Protein AF-A0A962NF63-F1 (afdb_monomer)

Foldseek 3Di:
DKKKKWKWKKAAWKKKWKFKDKPVGPPTDIDMDIDHHHVMDIDIDMDDDDPPDPDDDAPPDDIDMDMDMDIGGPDDPIDIDTDDMDMDDPDDDDDDDDDDD

Radius of gyration: 17.18 Å; Cα contacts (8 Å, |Δi|>4): 196; chains: 1; bounding box: 36×21×50 Å

pLDDT: mean 84.79, std 12.58, range [48.81, 97.62]

Secondary structure (DSSP, 8-state):
-EEEEEEEEEEEEEEEEEEEEETT---PPPEEEEEEEEEEEEEEEEEEE---S---PPTT----EEEEEEEEESSSS-EEEEEEEEEEE------------

Mean predicted aligned error: 6.88 Å

Structure (mmCIF, N/CA/C/O backbone):
data_AF-A0A962NF63-F1
#
_entry.id   AF-A0A962NF63-F1
#
loop_
_atom_site.group_PDB
_atom_site.id
_atom_site.type_symbol
_atom_site.label_atom_id
_atom_site.label_alt_id
_atom_site.label_comp_id
_atom_site.label_asym_id
_atom_site.label_entity_id
_atom_site.label_seq_id
_atom_site.pdbx_PDB_ins_code
_atom_site.Cartn_x
_atom_site.Cartn_y
_atom_site.Cartn_z
_atom_site.occupancy
_atom_site.B_iso_or_equiv
_atom_site.auth_seq_id
_atom_site.auth_comp_id
_atom_site.auth_asym_id
_atom_site.auth_atom_id
_atom_site.pdbx_PDB_model_num
ATOM 1 N N . VAL A 1 1 ? -12.469 -12.237 8.900 1.00 66.19 1 VAL A N 1
ATOM 2 C CA . VAL A 1 1 ? -11.079 -11.811 8.611 1.00 66.19 1 VAL A CA 1
ATOM 3 C C . VAL A 1 1 ? -11.181 -10.793 7.502 1.00 66.19 1 VAL A C 1
ATOM 5 O O . VAL A 1 1 ? -12.023 -10.985 6.630 1.00 66.19 1 VAL A O 1
ATOM 8 N N . MET A 1 2 ? -10.438 -9.698 7.604 1.00 78.69 2 MET A N 1
ATOM 9 C CA . MET A 1 2 ? -10.369 -8.702 6.543 1.00 78.69 2 MET A CA 1
ATOM 10 C C . MET A 1 2 ? -9.114 -8.983 5.727 1.00 78.69 2 MET A C 1
ATOM 12 O O . MET A 1 2 ? -8.044 -9.174 6.306 1.00 78.69 2 MET A O 1
ATOM 16 N 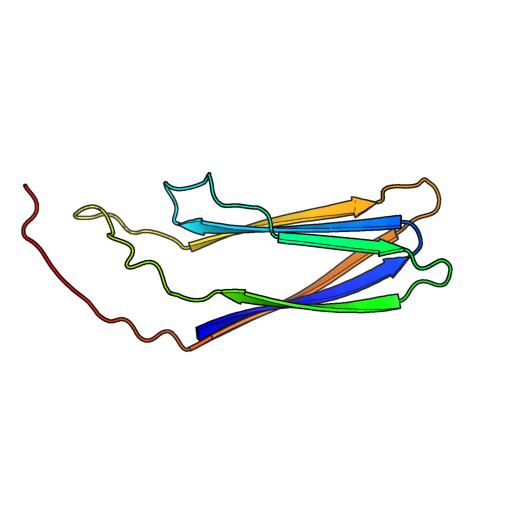N . THR A 1 3 ? -9.246 -9.017 4.409 1.00 87.56 3 THR A N 1
ATOM 17 C CA . THR A 1 3 ? -8.101 -9.089 3.504 1.00 87.56 3 THR A CA 1
ATOM 18 C C . THR A 1 3 ? -8.155 -7.947 2.507 1.00 87.56 3 THR A C 1
ATOM 20 O O . THR A 1 3 ? -9.233 -7.481 2.134 1.00 87.56 3 THR A O 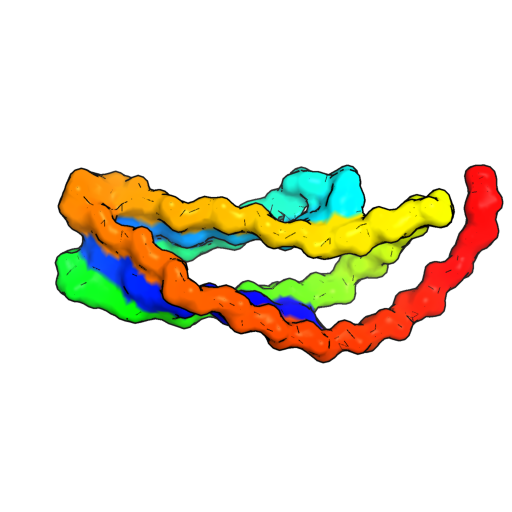1
ATOM 23 N N . ALA A 1 4 ? -6.980 -7.480 2.107 1.00 90.94 4 ALA A N 1
ATOM 24 C CA . ALA A 1 4 ? -6.827 -6.504 1.041 1.00 90.94 4 ALA A CA 1
ATOM 25 C C . ALA A 1 4 ? -5.881 -7.086 -0.004 1.00 90.94 4 ALA A C 1
ATOM 27 O O . ALA A 1 4 ? -4.721 -7.368 0.308 1.00 90.94 4 ALA A O 1
ATOM 28 N N . ASP A 1 5 ? -6.387 -7.269 -1.214 1.00 94.00 5 ASP A N 1
ATOM 29 C CA . ASP A 1 5 ? -5.628 -7.797 -2.339 1.00 94.00 5 ASP A CA 1
ATOM 30 C C . ASP A 1 5 ? -5.185 -6.641 -3.226 1.00 94.00 5 ASP A C 1
ATOM 32 O O . ASP A 1 5 ? -6.005 -5.867 -3.710 1.00 94.00 5 ASP A O 1
ATOM 36 N N . TRP A 1 6 ? -3.876 -6.508 -3.410 1.00 95.62 6 TRP A N 1
ATOM 37 C CA . TRP A 1 6 ? -3.254 -5.454 -4.200 1.00 95.62 6 TRP A CA 1
ATOM 38 C C . TRP A 1 6 ? -2.724 -6.044 -5.487 1.00 95.62 6 TRP A C 1
ATOM 40 O O . TRP A 1 6 ? -1.814 -6.875 -5.452 1.00 95.62 6 TRP A O 1
ATOM 50 N N . GLN A 1 7 ? -3.271 -5.583 -6.602 1.00 96.88 7 GLN A N 1
ATOM 51 C CA . GLN A 1 7 ? -2.901 -6.046 -7.928 1.00 96.88 7 GLN A CA 1
ATOM 52 C C . GLN A 1 7 ? -2.210 -4.934 -8.698 1.00 96.88 7 GLN A C 1
ATOM 54 O O . GLN A 1 7 ? -2.476 -3.745 -8.501 1.00 96.88 7 GLN A O 1
ATOM 59 N N . GLY A 1 8 ? -1.298 -5.315 -9.576 1.00 96.88 8 GLY A N 1
ATOM 60 C CA . GLY A 1 8 ? -0.649 -4.360 -10.452 1.00 96.88 8 GLY A CA 1
ATOM 61 C C . GLY A 1 8 ? 0.568 -4.941 -11.130 1.00 96.88 8 GLY A C 1
ATOM 62 O O . GLY A 1 8 ? 0.772 -6.149 -11.142 1.00 96.88 8 GLY A O 1
ATOM 63 N N . TYR A 1 9 ? 1.401 -4.052 -11.655 1.00 97.44 9 TYR A N 1
ATOM 64 C CA . TYR A 1 9 ? 2.573 -4.395 -12.443 1.00 97.44 9 TYR A CA 1
ATOM 65 C C . TYR A 1 9 ? 3.809 -3.668 -11.915 1.00 97.44 9 TYR A C 1
ATOM 67 O O . TYR A 1 9 ? 3.754 -2.488 -11.552 1.00 97.44 9 TYR A O 1
ATOM 75 N N . ALA A 1 10 ? 4.944 -4.365 -11.878 1.00 97.31 10 ALA A N 1
ATOM 76 C CA . ALA A 1 10 ? 6.223 -3.803 -11.466 1.00 97.31 10 ALA A CA 1
ATOM 77 C C . ALA A 1 10 ? 7.366 -4.257 -12.381 1.00 97.31 10 ALA A C 1
ATOM 79 O O . ALA A 1 10 ? 7.565 -5.449 -12.610 1.00 97.31 10 ALA A O 1
ATOM 80 N N . GLN A 1 11 ? 8.171 -3.295 -12.829 1.00 97.19 11 GLN A N 1
ATOM 81 C CA . GLN A 1 11 ? 9.364 -3.481 -13.648 1.00 97.19 11 GLN A CA 1
ATOM 82 C C . GLN A 1 11 ? 10.560 -2.732 -13.057 1.00 97.19 11 GLN A C 1
ATOM 84 O O . GLN A 1 11 ? 10.441 -1.646 -12.491 1.00 97.19 11 GLN A O 1
ATOM 89 N N . GLY A 1 12 ? 11.743 -3.318 -13.200 1.00 96.06 12 GLY A N 1
ATOM 90 C CA . GLY A 1 12 ? 12.962 -2.869 -12.551 1.00 96.06 12 GLY A CA 1
ATOM 91 C C . GLY A 1 12 ? 12.866 -3.019 -11.034 1.00 96.06 12 GLY A C 1
ATOM 92 O O . GLY A 1 12 ? 12.333 -4.013 -10.535 1.00 96.06 12 GLY A O 1
ATOM 93 N N . ARG A 1 13 ? 13.401 -2.037 -10.303 1.00 97.19 13 ARG A N 1
ATOM 94 C CA . ARG A 1 13 ? 13.372 -1.984 -8.839 1.00 97.19 13 ARG A CA 1
ATOM 95 C C . ARG A 1 13 ? 12.239 -1.080 -8.380 1.00 97.19 13 ARG A C 1
ATOM 97 O O . ARG A 1 13 ? 12.262 0.123 -8.637 1.00 97.19 13 ARG A O 1
ATOM 104 N N . ALA A 1 14 ? 11.285 -1.639 -7.651 1.00 97.06 14 ALA A N 1
ATOM 105 C CA . ALA A 1 14 ? 10.156 -0.894 -7.113 1.00 97.06 14 ALA A CA 1
ATOM 106 C C . ALA A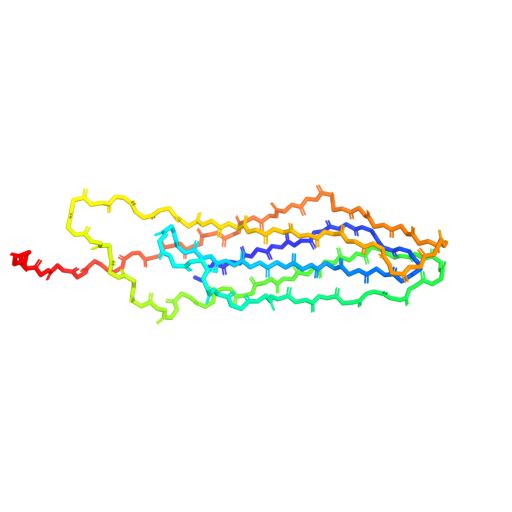 1 14 ? 9.761 -1.392 -5.723 1.00 97.06 14 ALA A C 1
ATOM 108 O O . ALA A 1 14 ? 10.180 -2.461 -5.283 1.00 97.06 14 ALA A O 1
ATOM 109 N N . GLN A 1 15 ? 8.958 -0.604 -5.020 1.00 97.44 15 GLN A N 1
ATOM 110 C CA . GLN A 1 15 ? 8.439 -0.940 -3.707 1.00 97.44 15 GLN A CA 1
ATOM 111 C C . GLN A 1 15 ? 6.987 -0.493 -3.581 1.00 97.44 15 GLN A C 1
ATOM 113 O O . GLN A 1 15 ? 6.660 0.661 -3.861 1.00 97.44 15 GLN A O 1
ATOM 118 N N . LEU A 1 16 ? 6.152 -1.396 -3.076 1.00 97.38 16 LEU A N 1
ATOM 119 C CA . LEU A 1 16 ? 4.810 -1.099 -2.597 1.00 97.38 16 LEU A CA 1
ATOM 120 C C . LEU A 1 16 ? 4.830 -1.119 -1.066 1.00 97.38 16 LEU A C 1
ATOM 122 O O . LEU A 1 16 ? 5.218 -2.113 -0.457 1.00 97.38 16 LEU A O 1
ATOM 126 N N . SER A 1 17 ? 4.445 -0.008 -0.445 1.00 96.94 17 SER A N 1
ATOM 127 C CA . SER A 1 17 ? 4.300 0.131 1.006 1.00 96.94 17 SER A CA 1
ATOM 128 C C . SER A 1 17 ? 2.850 0.419 1.356 1.00 96.94 17 SER A C 1
ATOM 130 O O . SER A 1 17 ? 2.222 1.262 0.722 1.00 96.94 17 SER A O 1
ATOM 132 N N . ARG A 1 18 ? 2.318 -0.254 2.375 1.00 95.19 18 ARG A N 1
ATOM 133 C CA . ARG A 1 18 ? 0.914 -0.150 2.791 1.00 95.19 18 ARG A CA 1
ATOM 134 C C . ARG A 1 18 ? 0.819 -0.162 4.311 1.00 95.19 18 ARG A C 1
ATOM 136 O O . ARG A 1 18 ? 1.556 -0.896 4.959 1.00 95.19 18 ARG A O 1
ATOM 143 N N . LYS A 1 19 ? -0.059 0.637 4.906 1.00 91.81 19 LYS A N 1
ATOM 144 C CA . LYS A 1 19 ? -0.367 0.555 6.339 1.00 91.81 19 LYS A CA 1
ATOM 145 C C . LYS A 1 19 ? -1.853 0.742 6.586 1.00 91.81 19 LYS A C 1
ATOM 147 O O . LYS A 1 19 ? -2.508 1.520 5.895 1.00 91.81 19 LYS A O 1
ATOM 152 N N . TYR A 1 20 ? -2.338 0.078 7.625 1.00 88.69 20 TYR A N 1
ATOM 153 C CA . TYR A 1 20 ? -3.745 0.023 8.000 1.00 88.69 20 TYR A CA 1
ATOM 154 C C . TYR A 1 20 ? -3.877 0.512 9.430 1.00 88.69 20 TYR A C 1
ATOM 156 O O . TYR A 1 20 ? -3.161 0.035 10.308 1.00 88.69 20 TYR A O 1
ATOM 164 N N . PHE A 1 21 ? -4.746 1.487 9.669 1.00 85.25 21 PHE A N 1
ATOM 165 C CA . PHE A 1 21 ? -4.882 2.093 10.987 1.00 85.25 21 PHE A CA 1
ATOM 166 C C . PHE A 1 21 ? -6.262 2.702 11.191 1.00 85.25 21 PHE A C 1
ATOM 168 O O . PHE A 1 21 ? -6.860 3.241 10.265 1.00 85.25 21 PHE A O 1
ATOM 175 N N . PHE A 1 22 ? -6.756 2.669 12.425 1.00 81.62 22 PHE A N 1
ATOM 176 C CA . PHE A 1 22 ? -7.939 3.439 12.793 1.00 81.62 22 PHE A CA 1
ATOM 177 C C . PHE A 1 22 ? -7.590 4.922 12.945 1.00 81.62 22 PHE A C 1
ATOM 179 O O . PHE A 1 22 ? -6.495 5.278 13.394 1.00 81.62 22 PHE A O 1
ATOM 186 N N . ALA A 1 23 ? -8.524 5.800 12.580 1.00 79.75 23 ALA A N 1
ATOM 187 C CA . ALA A 1 23 ? -8.399 7.235 12.801 1.00 79.75 23 ALA A CA 1
ATOM 188 C C . ALA A 1 23 ? -8.070 7.522 14.281 1.00 79.75 23 ALA A C 1
ATOM 190 O O . ALA A 1 23 ? -8.761 7.052 15.180 1.00 79.75 23 ALA A O 1
ATOM 191 N N . GLY A 1 24 ? -6.988 8.268 14.525 1.00 77.62 24 GLY A N 1
ATOM 192 C CA . GLY A 1 24 ? -6.450 8.517 15.870 1.00 77.62 24 GLY A CA 1
ATOM 193 C C . GLY A 1 24 ? -5.296 7.596 16.291 1.00 77.62 24 GLY A C 1
ATOM 194 O O . GLY A 1 24 ? -4.623 7.900 17.269 1.00 77.62 24 GLY A O 1
ATOM 195 N N . ALA A 1 25 ? -4.995 6.535 15.533 1.00 79.69 25 ALA A N 1
ATOM 196 C CA . ALA A 1 25 ? -3.877 5.624 15.800 1.00 79.69 25 ALA A CA 1
ATOM 197 C C . ALA A 1 25 ? -2.927 5.459 14.588 1.00 79.69 25 ALA A C 1
ATOM 199 O O . ALA A 1 25 ? -2.684 4.335 14.155 1.00 79.69 25 ALA A O 1
ATOM 200 N N . PRO A 1 26 ? -2.360 6.542 14.014 1.00 80.31 26 PRO A N 1
ATOM 201 C CA . PRO A 1 26 ? -1.610 6.490 12.748 1.00 80.31 26 PRO A CA 1
ATOM 202 C C . PRO A 1 26 ? -0.267 5.738 12.805 1.00 80.31 26 PRO A C 1
ATOM 204 O O . PRO A 1 26 ? 0.314 5.458 11.747 1.00 80.31 26 PRO A O 1
ATOM 207 N N . ASN A 1 27 ? 0.218 5.420 14.009 1.00 84.25 27 ASN A N 1
ATOM 208 C CA . ASN A 1 27 ? 1.505 4.776 14.287 1.00 84.25 27 ASN A CA 1
ATOM 209 C C . ASN A 1 27 ? 1.436 3.247 14.136 1.00 84.25 27 ASN A C 1
ATOM 211 O O . ASN A 1 27 ? 1.885 2.508 15.007 1.00 84.25 27 ASN A O 1
ATOM 215 N N . GLN A 1 28 ? 0.844 2.775 13.039 1.00 85.31 28 GLN A N 1
ATOM 216 C CA . GLN A 1 28 ? 0.830 1.357 12.680 1.00 85.31 28 GLN A CA 1
ATOM 217 C C . GLN A 1 28 ? 1.997 1.026 11.739 1.00 85.31 28 GLN A C 1
ATOM 219 O O . GLN A 1 28 ? 2.406 1.889 10.949 1.00 85.31 28 GLN A O 1
ATOM 224 N N . PRO A 1 29 ? 2.545 -0.201 11.811 1.00 89.31 29 PRO A N 1
ATOM 225 C CA . PRO A 1 29 ? 3.659 -0.615 10.970 1.00 89.31 29 PRO A CA 1
ATOM 226 C C . PRO A 1 29 ? 3.274 -0.629 9.486 1.00 89.31 29 PRO A C 1
ATOM 228 O O . PRO A 1 29 ? 2.127 -0.877 9.113 1.00 89.31 29 PRO A O 1
ATOM 231 N N . TRP A 1 30 ? 4.265 -0.374 8.633 1.00 92.94 30 TRP A N 1
ATOM 232 C CA . TRP A 1 30 ? 4.128 -0.510 7.186 1.00 92.94 30 TRP A CA 1
ATOM 233 C C . TRP A 1 30 ? 4.410 -1.949 6.760 1.00 92.94 30 TRP A C 1
ATOM 235 O O . TRP A 1 30 ? 5.473 -2.487 7.062 1.00 92.94 30 TRP A O 1
ATO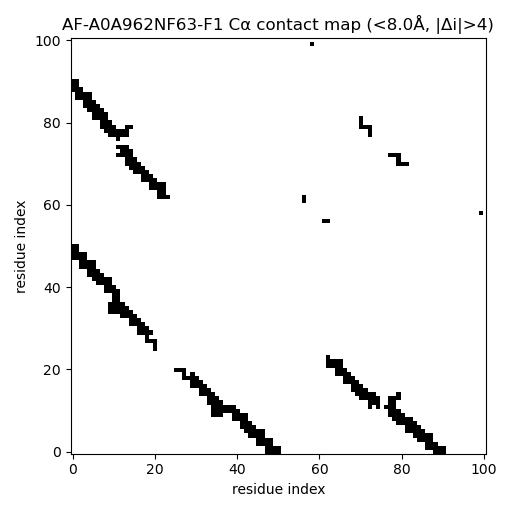M 245 N N . LEU A 1 31 ? 3.502 -2.525 5.983 1.00 94.12 31 LEU A N 1
ATOM 246 C CA . LEU A 1 31 ? 3.756 -3.679 5.132 1.00 94.12 31 LEU A CA 1
ATOM 247 C C . LEU A 1 31 ? 4.519 -3.200 3.896 1.00 94.12 31 LEU A C 1
ATOM 249 O O . LEU A 1 31 ? 4.203 -2.142 3.346 1.00 94.12 31 LEU A O 1
ATOM 253 N N . ARG A 1 32 ? 5.555 -3.933 3.484 1.00 96.19 32 ARG A N 1
ATOM 254 C CA . ARG A 1 32 ? 6.419 -3.547 2.363 1.00 96.19 32 ARG A CA 1
ATOM 255 C C . ARG A 1 32 ? 6.721 -4.749 1.485 1.00 96.19 32 ARG A C 1
ATOM 257 O O . ARG A 1 32 ? 7.256 -5.738 1.974 1.00 96.19 32 ARG A O 1
ATOM 264 N N . ASN A 1 33 ? 6.479 -4.604 0.190 1.00 96.94 33 ASN A N 1
ATOM 265 C CA . ASN A 1 33 ? 6.894 -5.554 -0.836 1.00 96.94 33 ASN A CA 1
ATOM 266 C C . ASN A 1 33 ? 7.892 -4.866 -1.757 1.00 96.94 33 ASN A C 1
ATOM 268 O O . ASN A 1 33 ? 7.632 -3.769 -2.253 1.00 96.94 33 ASN A O 1
ATOM 272 N N . ASN A 1 34 ? 9.038 -5.509 -1.964 1.00 96.44 34 ASN A N 1
ATOM 273 C CA . ASN A 1 34 ? 10.054 -5.055 -2.902 1.00 96.44 34 ASN A CA 1
ATOM 274 C C . ASN A 1 34 ? 9.986 -5.915 -4.160 1.00 96.44 34 ASN A C 1
ATOM 276 O O . ASN A 1 34 ? 9.961 -7.142 -4.077 1.00 96.44 34 ASN A O 1
ATOM 280 N N . TYR A 1 35 ? 10.023 -5.264 -5.312 1.00 95.75 35 TYR A N 1
ATOM 281 C CA . TYR A 1 35 ? 10.056 -5.905 -6.615 1.00 95.75 35 TYR A CA 1
ATOM 282 C C . TYR A 1 35 ? 11.400 -5.647 -7.280 1.00 95.75 35 TYR A C 1
ATOM 284 O O . TYR A 1 35 ? 11.954 -4.550 -7.192 1.00 95.75 35 TYR A O 1
ATOM 292 N N . ASN A 1 36 ? 11.912 -6.675 -7.946 1.00 94.88 36 ASN A N 1
ATOM 293 C CA . ASN A 1 36 ? 13.113 -6.605 -8.760 1.00 94.88 36 ASN A CA 1
ATOM 294 C C . ASN A 1 36 ? 12.914 -7.507 -9.984 1.00 94.88 36 ASN A C 1
ATOM 296 O O . ASN A 1 36 ? 13.204 -8.700 -9.918 1.00 94.88 36 ASN A O 1
ATOM 300 N N . SER A 1 37 ? 12.347 -6.962 -11.063 1.00 91.88 37 SER A N 1
ATOM 301 C CA . SER A 1 37 ? 12.073 -7.716 -12.296 1.00 91.88 37 SER A CA 1
ATOM 302 C C . SER A 1 37 ? 12.488 -6.925 -13.531 1.00 91.88 37 SER A C 1
ATOM 304 O O . SER A 1 37 ? 11.830 -5.952 -13.885 1.00 91.88 37 SER A O 1
ATOM 306 N N . GLY A 1 38 ? 13.558 -7.337 -14.216 1.00 89.12 38 GLY A N 1
ATOM 307 C CA . GLY A 1 38 ? 14.057 -6.633 -15.407 1.00 89.12 38 GLY A CA 1
ATOM 308 C C . GLY A 1 38 ? 13.049 -6.579 -16.562 1.00 89.12 38 GLY A C 1
ATOM 309 O O . GLY A 1 38 ? 12.893 -5.531 -17.182 1.00 89.12 38 GLY A O 1
ATOM 310 N N . GLY A 1 39 ? 12.326 -7.679 -16.798 1.00 91.75 39 GLY A N 1
ATOM 311 C CA . GLY A 1 39 ? 11.286 -7.776 -17.832 1.00 91.75 39 GLY A CA 1
ATOM 312 C C . GLY A 1 39 ? 9.899 -7.309 -17.387 1.00 91.75 39 GLY A C 1
ATOM 313 O O . GLY A 1 39 ? 8.971 -7.343 -18.182 1.00 91.75 39 GLY A O 1
ATOM 314 N N . GLY A 1 40 ? 9.763 -6.886 -16.127 1.00 94.75 40 GLY A N 1
ATOM 315 C CA . GLY A 1 40 ? 8.470 -6.600 -15.525 1.00 94.75 40 GLY A CA 1
ATOM 316 C C . GLY A 1 40 ? 7.679 -7.849 -15.164 1.00 94.75 40 GLY A C 1
ATOM 317 O O . GLY A 1 40 ? 7.990 -8.954 -15.605 1.00 94.75 40 GLY A O 1
ATOM 318 N N . ARG A 1 41 ? 6.727 -7.702 -14.248 1.00 96.12 41 ARG A N 1
ATOM 319 C CA . ARG A 1 41 ? 5.784 -8.758 -13.881 1.00 96.12 41 ARG A CA 1
ATOM 320 C C . ARG A 1 41 ? 4.555 -8.164 -13.220 1.00 96.12 41 ARG A C 1
ATOM 322 O O . ARG A 1 41 ? 4.670 -7.176 -12.487 1.00 96.12 41 ARG A O 1
ATOM 329 N N . ASP A 1 42 ? 3.434 -8.843 -13.390 1.00 97.19 42 ASP A N 1
ATOM 330 C CA . ASP A 1 42 ? 2.271 -8.615 -12.550 1.00 97.19 42 ASP A CA 1
ATOM 331 C C . ASP A 1 42 ? 2.534 -9.119 -11.125 1.00 97.19 42 ASP A C 1
ATOM 333 O O . ASP A 1 42 ? 3.331 -10.038 -10.888 1.00 97.19 42 ASP A O 1
ATOM 337 N N . PHE A 1 43 ? 1.887 -8.488 -10.154 1.00 95.62 43 PHE A N 1
ATOM 338 C CA . PHE A 1 43 ? 1.898 -8.892 -8.760 1.00 95.62 43 PHE A CA 1
ATOM 339 C C . PHE A 1 43 ? 0.474 -8.957 -8.215 1.00 95.62 43 PHE A C 1
ATOM 341 O O . PHE A 1 43 ? -0.392 -8.170 -8.587 1.00 95.62 43 PHE A O 1
ATOM 348 N N . LEU A 1 44 ? 0.277 -9.883 -7.281 1.00 96.38 44 LEU A N 1
ATOM 349 C CA . LEU A 1 44 ? -0.895 -9.973 -6.426 1.00 96.38 44 LEU A CA 1
ATOM 350 C C . LEU A 1 44 ? -0.386 -10.132 -4.995 1.00 96.38 44 LEU A C 1
ATOM 352 O O . LEU A 1 44 ? 0.184 -11.165 -4.645 1.00 96.38 44 LEU A O 1
ATOM 356 N N . GLU A 1 45 ? -0.565 -9.098 -4.183 1.00 95.44 45 GLU A N 1
ATOM 357 C CA . GLU A 1 45 ? -0.143 -9.085 -2.785 1.00 95.44 45 GLU A CA 1
ATOM 358 C C . GLU A 1 45 ? -1.365 -9.084 -1.875 1.00 95.44 45 GLU A C 1
ATOM 360 O O . GLU A 1 45 ? -2.163 -8.147 -1.896 1.00 95.44 45 GLU A O 1
ATOM 365 N N . ARG A 1 46 ? -1.499 -10.129 -1.055 1.00 92.69 46 ARG A N 1
ATOM 366 C CA . ARG A 1 46 ? -2.602 -10.269 -0.102 1.00 92.69 46 ARG A CA 1
ATOM 367 C C . ARG A 1 46 ? -2.164 -9.870 1.297 1.00 92.69 46 ARG A C 1
ATOM 369 O O . ARG A 1 46 ? -1.383 -10.570 1.944 1.00 92.69 46 ARG A O 1
ATOM 376 N N . ASP A 1 47 ? -2.763 -8.804 1.807 1.00 90.81 47 ASP A N 1
ATOM 377 C CA . ASP A 1 47 ? -2.626 -8.416 3.202 1.00 90.81 47 ASP A CA 1
ATOM 378 C C . ASP A 1 47 ? -3.695 -9.118 4.039 1.00 90.81 47 ASP A C 1
ATOM 380 O O . ASP A 1 47 ? -4.890 -8.844 3.916 1.00 90.81 47 ASP A O 1
ATOM 384 N N . ASN A 1 48 ? -3.263 -10.017 4.924 1.00 85.62 48 ASN A N 1
ATOM 385 C CA . ASN A 1 48 ? -4.143 -10.651 5.901 1.00 85.62 48 ASN A CA 1
ATOM 386 C C . ASN A 1 48 ? -4.230 -9.779 7.150 1.00 85.62 48 ASN A C 1
ATOM 388 O O . ASN A 1 48 ? -3.368 -9.822 8.029 1.00 85.62 48 ASN A O 1
ATOM 392 N N . LEU A 1 49 ? -5.291 -8.986 7.239 1.00 77.25 49 LEU A N 1
ATOM 393 C CA . LEU A 1 49 ? -5.526 -8.106 8.371 1.00 77.25 49 LEU A CA 1
ATOM 394 C C . LEU A 1 49 ? -6.262 -8.920 9.430 1.00 77.25 49 LEU A C 1
ATOM 396 O O . LEU A 1 49 ? -7.495 -9.019 9.466 1.00 77.25 49 LEU A O 1
ATOM 400 N N . ILE A 1 50 ? -5.468 -9.577 10.279 1.00 60.12 50 ILE A N 1
ATOM 401 C CA . ILE A 1 50 ? -5.996 -10.248 11.458 1.00 60.12 50 ILE A CA 1
ATOM 402 C C . ILE A 1 50 ? -6.628 -9.158 12.321 1.00 60.12 50 ILE A C 1
ATOM 404 O O . ILE A 1 50 ? -5.955 -8.285 12.861 1.00 60.12 50 ILE A O 1
ATOM 408 N N . HIS A 1 51 ? -7.949 -9.224 12.435 1.00 55.91 51 HIS A N 1
ATOM 409 C CA . HIS A 1 51 ? -8.799 -8.370 13.262 1.00 55.91 51 HIS A CA 1
ATOM 410 C C . HIS A 1 51 ? -8.579 -8.681 14.764 1.00 55.91 51 HIS A C 1
ATOM 412 O O . HIS A 1 51 ? -9.537 -8.865 15.510 1.00 55.91 51 HIS A O 1
ATOM 418 N N . SER A 1 52 ? -7.325 -8.866 15.201 1.00 48.81 52 SER A N 1
ATOM 419 C CA . SER A 1 52 ? -6.970 -9.325 16.551 1.00 48.81 52 SER A CA 1
ATOM 420 C C . SER A 1 52 ? -6.992 -8.211 17.589 1.00 48.81 52 SER A C 1
ATOM 422 O O . SER A 1 52 ? -6.972 -8.494 18.785 1.00 48.81 52 SER A O 1
ATOM 424 N N . THR A 1 53 ? -7.067 -6.948 17.179 1.00 53.03 53 THR A N 1
ATOM 425 C CA . THR A 1 53 ? -7.145 -5.839 18.121 1.00 53.03 53 THR A CA 1
ATOM 426 C C . THR A 1 53 ? -8.605 -5.505 18.399 1.00 53.03 53 THR A C 1
ATOM 428 O O . THR A 1 53 ? -9.290 -4.849 17.612 1.00 53.03 53 THR A O 1
ATOM 431 N N . THR A 1 54 ? -9.093 -5.943 19.564 1.00 56.66 54 THR A N 1
ATOM 432 C CA . THR A 1 54 ? -10.234 -5.301 20.227 1.00 56.66 54 THR A CA 1
ATOM 433 C C . THR A 1 54 ? -9.966 -3.799 20.243 1.00 56.66 54 THR A C 1
ATOM 435 O O . THR A 1 54 ? -9.132 -3.317 21.008 1.00 56.66 54 THR A O 1
ATOM 438 N N . THR A 1 55 ? -10.626 -3.067 19.350 1.00 61.38 55 THR A N 1
ATOM 439 C CA . THR A 1 55 ? -10.424 -1.629 19.198 1.00 61.38 55 THR A CA 1
ATOM 440 C C . THR A 1 55 ? -11.572 -0.930 19.903 1.00 61.38 55 THR A C 1
ATOM 442 O O . THR A 1 55 ? -12.735 -1.125 19.556 1.00 61.38 55 THR A O 1
ATOM 445 N N . TRP A 1 56 ? -11.250 -0.135 20.920 1.00 64.88 56 TRP A N 1
ATOM 446 C CA . TRP A 1 56 ? -12.238 0.685 21.605 1.00 64.88 56 TRP A CA 1
ATOM 447 C C . TRP A 1 56 ? -12.418 1.988 20.838 1.00 64.88 56 TRP A C 1
ATOM 449 O O . TRP A 1 56 ? -11.500 2.806 20.780 1.00 64.88 56 TRP A O 1
ATOM 459 N N . ALA A 1 57 ? -13.609 2.196 20.282 1.00 68.19 57 ALA A N 1
ATOM 460 C CA . ALA A 1 57 ? -14.022 3.532 19.891 1.00 68.19 57 ALA A CA 1
ATOM 461 C C . ALA A 1 57 ? -14.133 4.395 21.166 1.00 68.19 57 ALA A C 1
ATOM 463 O O . ALA A 1 57 ? -14.730 3.943 22.153 1.00 68.19 57 ALA A O 1
ATOM 464 N N . PRO A 1 58 ? -13.556 5.609 21.200 1.00 70.94 58 PRO A N 1
ATOM 465 C CA . PRO A 1 58 ? -13.862 6.566 22.251 1.00 70.94 58 PRO A CA 1
ATOM 466 C C . PRO A 1 58 ? -15.370 6.827 22.298 1.00 70.94 58 PRO A C 1
ATOM 468 O O . PRO A 1 58 ? -16.063 6.741 21.283 1.00 70.94 58 PRO A O 1
ATOM 471 N N . CYS A 1 59 ? -15.883 7.163 23.476 1.00 74.81 59 CYS A N 1
ATOM 472 C CA . CYS A 1 59 ? -17.303 7.435 23.646 1.00 74.81 59 CYS A CA 1
ATOM 473 C C . CYS A 1 59 ? -17.794 8.531 22.691 1.00 74.81 59 CYS A C 1
ATOM 475 O O . CYS A 1 59 ? -17.226 9.621 22.656 1.00 74.81 59 CYS A O 1
ATOM 477 N N . GLY A 1 60 ? -18.838 8.223 21.914 1.00 69.88 60 GLY A N 1
ATOM 478 C CA . GLY A 1 60 ? -19.447 9.156 20.960 1.00 69.88 60 GLY A CA 1
ATOM 479 C C . GLY A 1 60 ? -18.585 9.487 19.737 1.00 69.88 60 GLY A C 1
ATOM 480 O O . GLY A 1 60 ? -18.795 10.532 19.124 1.00 69.88 60 GLY A O 1
ATOM 481 N N . ARG A 1 61 ? -17.587 8.660 19.392 1.00 71.12 61 ARG A N 1
ATOM 482 C CA . ARG A 1 61 ? -16.707 8.899 18.239 1.00 71.12 61 ARG A CA 1
ATOM 483 C C . ARG A 1 61 ? -16.767 7.751 17.244 1.00 71.12 61 ARG A C 1
ATOM 485 O O . ARG A 1 61 ? -16.500 6.605 17.595 1.00 71.12 61 ARG A O 1
ATOM 492 N N . ASP A 1 62 ? -16.998 8.095 15.985 1.00 68.81 62 ASP A N 1
ATOM 493 C CA . ASP A 1 62 ? -16.814 7.175 14.871 1.00 68.81 62 ASP A CA 1
ATOM 494 C C . ASP A 1 62 ? -15.318 6.987 14.598 1.00 68.81 62 ASP A C 1
ATOM 496 O O . ASP A 1 62 ? -14.569 7.954 14.423 1.00 68.81 62 ASP A O 1
ATOM 500 N N . VAL A 1 63 ? -14.864 5.734 14.554 1.00 73.88 63 VAL A N 1
ATOM 501 C CA . VAL A 1 63 ? -13.484 5.386 14.194 1.00 73.88 63 VAL A CA 1
ATOM 502 C C . VAL A 1 63 ? -13.465 4.751 12.810 1.00 73.88 63 VAL A C 1
ATOM 504 O O . VAL A 1 63 ? -13.867 3.609 12.612 1.00 73.88 63 VAL A O 1
ATOM 507 N N . GLN A 1 64 ? -12.995 5.512 11.824 1.00 78.38 64 GLN A N 1
ATOM 508 C CA . GLN A 1 64 ? -12.815 5.011 10.463 1.00 78.38 64 GLN A CA 1
ATOM 509 C C . GLN A 1 64 ? -11.512 4.221 10.366 1.00 78.38 64 GLN A C 1
ATOM 511 O O . GLN A 1 64 ? -10.459 4.700 10.797 1.00 78.38 64 GLN A O 1
ATOM 516 N N . LEU A 1 65 ? -11.569 3.039 9.758 1.00 81.25 65 LEU A N 1
ATOM 517 C CA . LEU A 1 65 ? -10.374 2.344 9.301 1.00 81.25 65 LEU A CA 1
ATOM 518 C C . LEU A 1 65 ? -9.837 3.051 8.049 1.00 81.25 65 LEU A C 1
ATOM 520 O O . LEU A 1 65 ? -10.580 3.294 7.101 1.00 81.25 65 LEU A O 1
ATOM 524 N N . ARG A 1 66 ? -8.546 3.382 8.050 1.00 85.94 66 ARG A N 1
ATOM 525 C CA . ARG A 1 66 ? -7.846 4.056 6.955 1.00 85.94 66 ARG A CA 1
ATOM 526 C C . ARG A 1 66 ? -6.698 3.203 6.445 1.00 85.94 66 ARG A C 1
ATOM 528 O O . ARG A 1 66 ? -6.056 2.476 7.206 1.00 85.94 66 ARG A O 1
ATOM 535 N N . ILE A 1 67 ? -6.429 3.353 5.156 1.00 90.19 67 ILE A N 1
ATOM 536 C CA . ILE A 1 67 ? -5.327 2.704 4.459 1.00 90.19 67 ILE A CA 1
ATOM 537 C C . ILE A 1 67 ? -4.462 3.806 3.860 1.00 90.19 67 ILE A C 1
ATOM 539 O O . ILE A 1 67 ? -4.963 4.633 3.103 1.00 90.19 67 ILE A O 1
ATOM 543 N N . ASN A 1 68 ? -3.170 3.812 4.185 1.00 93.31 68 ASN A N 1
ATOM 544 C CA . ASN A 1 68 ? -2.195 4.628 3.465 1.00 93.31 68 ASN A CA 1
ATOM 545 C C . ASN A 1 68 ? -1.322 3.706 2.622 1.00 93.31 68 ASN A C 1
ATOM 547 O O . ASN A 1 68 ? -0.777 2.732 3.144 1.00 93.31 68 ASN A O 1
ATOM 551 N N . SER A 1 69 ? -1.134 4.052 1.354 1.00 94.62 69 SER A N 1
ATOM 552 C CA . SER A 1 69 ? -0.270 3.327 0.427 1.00 94.62 69 SER A CA 1
ATOM 553 C C . SER A 1 69 ? 0.748 4.251 -0.236 1.00 94.62 69 SER A C 1
ATOM 555 O O . SER A 1 69 ? 0.566 5.465 -0.323 1.00 94.62 69 SER A O 1
ATOM 557 N N . ASN A 1 70 ? 1.859 3.667 -0.670 1.00 95.94 70 ASN A N 1
ATOM 558 C CA . ASN A 1 70 ? 2.887 4.318 -1.466 1.00 95.94 70 ASN A CA 1
ATOM 559 C C . ASN A 1 70 ? 3.463 3.291 -2.444 1.00 95.94 70 ASN A C 1
ATOM 561 O O . ASN A 1 70 ? 3.943 2.240 -2.017 1.00 95.94 70 ASN A O 1
ATOM 565 N N . ALA A 1 71 ? 3.422 3.605 -3.734 1.00 96.06 71 ALA A N 1
ATOM 566 C CA . ALA A 1 71 ? 4.132 2.873 -4.769 1.00 96.06 71 ALA A CA 1
ATOM 567 C C . ALA A 1 71 ? 5.270 3.763 -5.274 1.00 96.06 71 ALA A C 1
ATOM 569 O O . ALA A 1 71 ? 5.034 4.896 -5.695 1.00 96.06 71 ALA A O 1
ATOM 570 N N . ARG A 1 72 ? 6.504 3.264 -5.205 1.00 96.38 72 ARG A N 1
ATOM 571 C CA . ARG A 1 72 ? 7.687 4.013 -5.641 1.00 96.38 72 ARG A CA 1
ATOM 572 C C . ARG A 1 72 ? 8.662 3.138 -6.399 1.00 96.38 72 ARG A C 1
ATOM 574 O O . ARG A 1 72 ? 8.837 1.963 -6.083 1.00 96.38 72 ARG A O 1
ATOM 581 N N . THR A 1 73 ? 9.349 3.736 -7.356 1.00 96.88 73 THR A N 1
ATOM 582 C CA . THR A 1 73 ? 10.503 3.137 -8.019 1.00 96.88 73 THR A CA 1
ATOM 583 C C . THR A 1 73 ? 11.769 3.417 -7.204 1.00 96.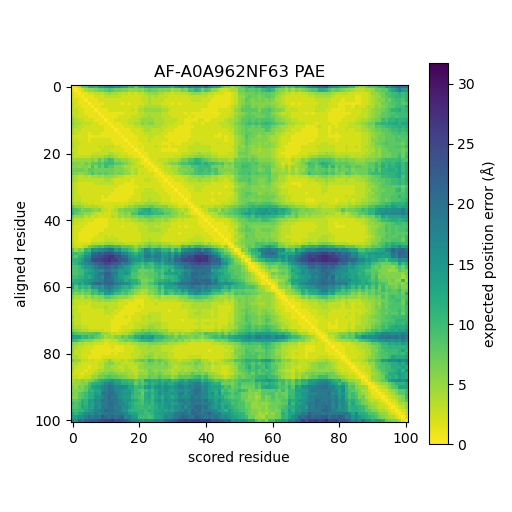88 73 THR A C 1
ATOM 585 O O . THR A 1 73 ? 11.842 4.383 -6.444 1.00 96.88 73 THR A O 1
ATOM 588 N N . LEU A 1 74 ? 12.760 2.533 -7.304 1.00 94.56 74 LEU A N 1
ATOM 589 C CA . LEU A 1 74 ? 14.047 2.627 -6.599 1.00 94.56 74 LEU A CA 1
ATOM 590 C C . LEU A 1 74 ? 15.234 2.746 -7.574 1.00 94.56 74 LEU A C 1
ATOM 592 O O . LEU A 1 74 ? 16.388 2.669 -7.159 1.00 94.56 74 LEU A O 1
ATOM 596 N N . GLY A 1 75 ? 14.963 2.893 -8.871 1.00 88.50 75 GLY A N 1
ATOM 597 C CA . GLY A 1 75 ? 15.960 3.029 -9.930 1.00 88.50 75 GLY A CA 1
ATOM 598 C C . GLY A 1 75 ? 15.405 3.804 -11.125 1.00 88.50 75 GLY A C 1
ATOM 599 O O . GLY A 1 75 ? 14.193 3.953 -11.254 1.00 88.50 75 GLY A O 1
ATOM 600 N N . GLY A 1 76 ? 16.300 4.301 -11.987 1.00 85.62 76 GLY A N 1
ATOM 601 C CA . GLY A 1 76 ? 15.936 5.168 -13.118 1.00 85.62 76 GLY A CA 1
ATOM 602 C C . GLY A 1 76 ? 15.148 4.465 -14.227 1.00 85.62 76 GLY A C 1
ATOM 603 O O . GLY A 1 76 ? 14.213 5.039 -14.767 1.00 85.62 76 GLY 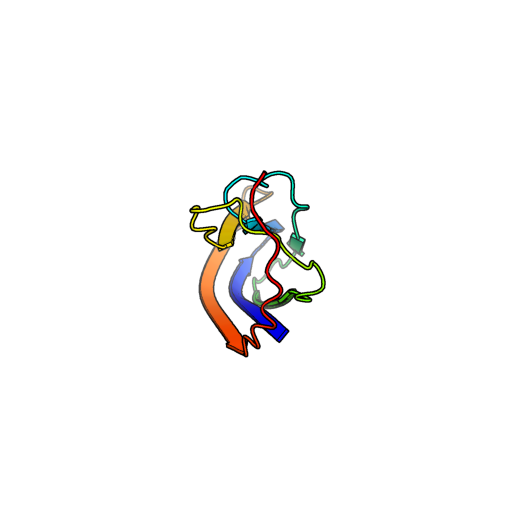A O 1
ATOM 604 N N . ASN A 1 77 ? 15.460 3.195 -14.505 1.00 91.06 77 ASN A N 1
ATOM 605 C CA . ASN A 1 77 ? 14.736 2.370 -15.479 1.00 91.06 77 ASN A CA 1
ATOM 606 C C . ASN A 1 77 ? 13.794 1.418 -14.740 1.00 91.06 77 ASN A C 1
ATOM 608 O O . ASN A 1 77 ? 14.021 0.210 -14.674 1.00 91.06 77 ASN A O 1
ATOM 612 N N . SER A 1 78 ? 12.809 1.965 -14.036 1.00 96.75 78 SER A N 1
ATOM 613 C CA . SER A 1 78 ? 11.862 1.178 -13.244 1.00 96.75 78 SER A CA 1
ATOM 614 C C . SER A 1 78 ? 10.474 1.787 -13.332 1.00 96.75 78 SER A C 1
ATOM 616 O O . SER A 1 78 ? 10.328 2.993 -13.510 1.00 96.75 78 SER A O 1
ATOM 618 N N . TYR A 1 79 ? 9.462 0.943 -13.202 1.00 96.31 79 TYR A N 1
ATOM 619 C CA . TYR A 1 79 ? 8.065 1.324 -13.309 1.00 96.31 79 TYR A CA 1
ATOM 620 C C . TYR A 1 79 ? 7.241 0.514 -12.314 1.00 96.31 79 TYR A C 1
ATOM 622 O O . TYR A 1 79 ? 7.512 -0.664 -12.083 1.00 96.31 79 TYR A O 1
ATOM 630 N N . ILE A 1 80 ? 6.249 1.149 -11.704 1.00 97.62 80 ILE A N 1
ATOM 631 C CA . ILE A 1 80 ? 5.266 0.469 -10.868 1.00 97.62 80 ILE A CA 1
ATOM 632 C C . ILE A 1 80 ? 3.914 1.137 -11.054 1.00 97.62 80 ILE A C 1
ATOM 634 O O . ILE A 1 80 ? 3.811 2.362 -10.999 1.00 97.62 80 ILE A O 1
ATOM 638 N N . ALA A 1 81 ? 2.892 0.314 -11.235 1.00 96.81 81 ALA A N 1
ATOM 639 C CA . ALA A 1 81 ? 1.503 0.726 -11.241 1.00 96.81 81 ALA A CA 1
ATOM 640 C C . ALA A 1 81 ? 0.703 -0.227 -10.358 1.00 96.81 81 ALA A C 1
ATOM 642 O O . ALA A 1 81 ? 0.933 -1.437 -10.359 1.00 96.81 81 ALA A O 1
ATOM 643 N N . VAL A 1 82 ? -0.216 0.342 -9.588 1.00 95.75 82 VAL A N 1
ATOM 644 C CA . VAL A 1 82 ? -1.252 -0.414 -8.884 1.00 95.75 82 VAL A CA 1
ATOM 645 C C . VAL A 1 82 ? -2.500 -0.305 -9.745 1.00 95.75 82 VAL A C 1
ATOM 647 O O . VAL A 1 82 ? -2.889 0.811 -10.083 1.00 95.75 82 VAL A O 1
ATOM 650 N N . ASP A 1 83 ? -3.069 -1.444 -10.117 1.00 91.56 83 ASP A N 1
ATOM 651 C CA . ASP A 1 83 ? -4.274 -1.524 -10.942 1.00 91.56 83 ASP A CA 1
ATOM 652 C C . ASP A 1 83 ? -5.514 -1.479 -10.045 1.00 91.56 83 ASP A C 1
ATOM 654 O O . ASP A 1 83 ? -6.237 -0.482 -10.001 1.00 91.56 83 ASP A O 1
ATOM 658 N N . THR A 1 84 ? -5.685 -2.510 -9.213 1.00 90.94 84 THR A N 1
ATOM 659 C CA . THR A 1 84 ? -6.834 -2.633 -8.316 1.00 90.94 84 THR A CA 1
ATOM 660 C C . THR A 1 84 ? -6.431 -2.927 -6.876 1.00 90.94 84 THR A C 1
ATOM 662 O O . THR A 1 84 ? -5.350 -3.445 -6.569 1.00 90.94 84 THR A O 1
ATOM 665 N N . VAL A 1 85 ? -7.343 -2.564 -5.973 1.00 90.94 85 VAL A N 1
ATOM 666 C CA . VAL A 1 85 ? -7.301 -2.944 -4.563 1.00 90.94 85 VAL A CA 1
ATOM 667 C C . VAL A 1 85 ? -8.649 -3.541 -4.196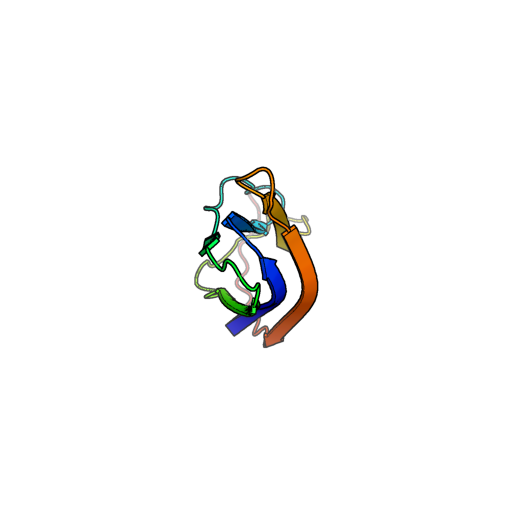 1.00 90.94 85 VAL A C 1
ATOM 669 O O . VAL A 1 85 ? -9.636 -2.815 -4.070 1.00 90.94 85 VAL A O 1
ATOM 672 N N . ASP A 1 86 ? -8.678 -4.853 -3.991 1.00 89.44 86 ASP A N 1
ATOM 673 C CA . ASP A 1 86 ? -9.896 -5.581 -3.655 1.00 89.44 86 ASP A CA 1
ATOM 674 C C . ASP A 1 86 ? -9.963 -5.825 -2.148 1.00 89.44 86 ASP A C 1
ATOM 676 O O . ASP A 1 86 ? -9.170 -6.568 -1.561 1.00 89.44 86 ASP A O 1
ATOM 680 N N . LEU A 1 87 ? -10.930 -5.179 -1.498 1.00 86.06 87 LEU A N 1
ATOM 681 C CA . LEU A 1 87 ? -11.180 -5.335 -0.069 1.00 86.06 87 LEU A CA 1
ATOM 682 C C . LEU A 1 87 ? -12.212 -6.437 0.163 1.00 86.06 87 LEU A C 1
ATOM 684 O O . LEU A 1 87 ? -13.397 -6.266 -0.126 1.00 86.06 87 LEU A O 1
ATOM 688 N N . GLN A 1 88 ? -11.781 -7.550 0.754 1.00 81.69 88 GLN A N 1
ATOM 689 C CA . GLN A 1 88 ? -12.678 -8.622 1.172 1.00 81.69 88 GLN A CA 1
ATOM 690 C C . GLN A 1 88 ? -12.900 -8.559 2.679 1.00 81.69 88 GLN A C 1
ATOM 692 O O . GLN A 1 88 ? -12.074 -8.959 3.503 1.00 81.69 88 GLN A O 1
ATOM 697 N N . ASN A 1 89 ? -14.077 -8.057 3.038 1.00 72.19 89 ASN A N 1
ATOM 698 C CA . ASN A 1 89 ? -14.446 -7.780 4.414 1.00 72.19 89 ASN A CA 1
ATOM 699 C C . ASN A 1 89 ? -15.571 -8.714 4.863 1.00 72.19 89 ASN A C 1
ATOM 701 O O . ASN A 1 89 ? -16.747 -8.376 4.752 1.00 72.19 89 ASN A O 1
ATOM 705 N N . ARG A 1 90 ? -15.234 -9.867 5.458 1.00 68.00 90 ARG A N 1
ATOM 706 C CA . ARG A 1 90 ? -16.189 -10.575 6.331 1.00 68.00 90 ARG A CA 1
ATOM 707 C C . ARG A 1 90 ? -16.010 -10.057 7.753 1.00 68.00 90 ARG A C 1
ATOM 709 O O . ARG A 1 90 ? -15.229 -10.618 8.535 1.00 68.00 90 ARG A O 1
ATOM 716 N N . VAL A 1 91 ? -16.692 -8.953 8.060 1.00 63.34 91 VAL A N 1
ATOM 717 C CA . VAL A 1 91 ? -16.646 -8.325 9.384 1.00 63.34 91 VAL A CA 1
ATOM 718 C C . VAL A 1 91 ? -17.688 -8.971 10.288 1.00 63.34 91 VAL A C 1
ATOM 720 O O . VAL A 1 91 ? -18.883 -8.919 10.019 1.00 63.34 91 VAL A O 1
ATOM 723 N N . VAL A 1 92 ? -17.225 -9.595 11.369 1.00 65.44 92 VAL A N 1
ATOM 724 C CA . VAL A 1 92 ? -18.085 -10.041 12.468 1.00 65.44 92 VAL A CA 1
ATOM 725 C C . VAL A 1 92 ? -17.810 -9.106 13.634 1.00 65.44 92 VAL A C 1
ATOM 727 O O . VAL A 1 92 ? -16.769 -9.210 14.283 1.00 65.44 92 VAL A O 1
ATOM 730 N N . PHE A 1 93 ? -18.720 -8.166 13.879 1.00 62.78 93 PHE A N 1
ATOM 731 C CA . PHE A 1 93 ? -18.612 -7.250 15.008 1.00 62.78 93 PHE A CA 1
ATOM 732 C C . PHE A 1 93 ? -19.044 -7.966 16.289 1.00 62.78 93 PHE A C 1
ATOM 734 O O . PHE A 1 93 ? -20.198 -8.364 16.431 1.00 62.78 93 PHE A O 1
ATOM 741 N N . ARG A 1 94 ? -18.117 -8.120 17.237 1.00 67.00 94 ARG A N 1
ATOM 742 C CA . ARG A 1 94 ? -18.447 -8.467 18.624 1.00 67.00 94 ARG A CA 1
ATOM 743 C C . ARG A 1 94 ? -18.397 -7.185 19.440 1.00 67.00 94 ARG A C 1
ATOM 745 O O . ARG A 1 94 ? -17.317 -6.660 19.698 1.00 67.00 94 ARG A O 1
ATOM 752 N N . LEU A 1 95 ? -19.569 -6.652 19.763 1.00 68.44 95 LEU A N 1
ATOM 753 C CA . LEU A 1 95 ? -19.699 -5.404 20.504 1.00 68.44 95 LEU A CA 1
ATOM 754 C C . LEU A 1 95 ? -19.568 -5.687 22.001 1.00 68.44 95 LEU A C 1
ATOM 756 O O . LEU A 1 95 ? -20.341 -6.458 22.557 1.00 68.44 95 LEU A O 1
ATOM 760 N N . ASN A 1 96 ? -18.606 -5.028 22.641 1.00 71.75 96 ASN A N 1
ATOM 761 C CA . ASN A 1 96 ? -18.537 -4.903 24.092 1.00 71.75 96 ASN A CA 1
ATOM 762 C C . ASN A 1 96 ? -18.734 -3.427 24.435 1.00 71.75 96 ASN A C 1
ATOM 764 O O . ASN A 1 96 ? -18.116 -2.562 23.814 1.00 71.75 96 ASN A O 1
ATOM 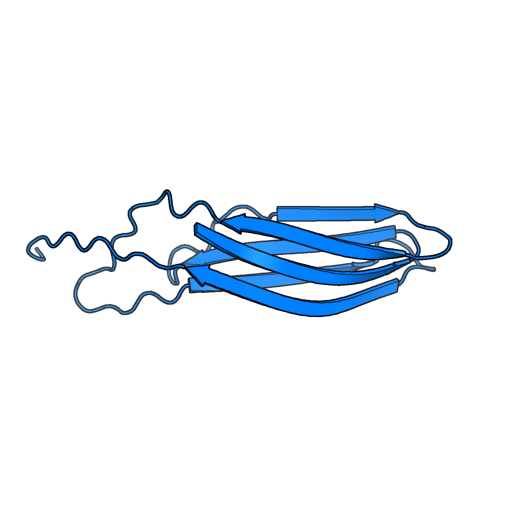768 N N . SER A 1 97 ? -19.584 -3.131 25.413 1.00 74.94 97 SER A N 1
ATOM 769 C CA . SER A 1 97 ? -19.825 -1.768 25.885 1.00 74.94 97 SER A CA 1
ATOM 770 C C . SER A 1 97 ? -19.329 -1.601 27.319 1.00 74.94 97 SER A C 1
ATOM 772 O O . SER A 1 97 ? -19.280 -2.542 28.109 1.00 74.94 97 SER A O 1
ATOM 774 N N . ARG A 1 98 ? -18.923 -0.380 27.656 1.00 79.44 98 ARG A N 1
ATOM 775 C CA . ARG A 1 98 ? -18.585 0.044 29.018 1.00 79.44 98 ARG A CA 1
ATOM 776 C C . ARG A 1 98 ? -19.106 1.460 29.211 1.00 79.44 98 ARG A C 1
ATOM 778 O O . ARG A 1 98 ? -19.124 2.227 28.248 1.00 79.44 98 ARG A O 1
ATOM 785 N N . ARG A 1 99 ? -19.532 1.814 30.428 1.00 81.56 99 ARG A N 1
ATOM 786 C CA . ARG A 1 99 ? -19.924 3.200 30.720 1.00 81.56 99 ARG A CA 1
ATOM 787 C C . ARG A 1 99 ? -18.735 4.128 30.479 1.00 81.56 99 ARG A C 1
ATOM 789 O O . ARG A 1 99 ? -17.623 3.851 30.928 1.00 81.56 99 ARG A O 1
ATOM 796 N N . CYS A 1 100 ? -19.002 5.213 29.768 1.00 74.00 100 CYS A N 1
ATOM 797 C CA . CYS A 1 100 ? -18.098 6.345 29.644 1.00 74.00 100 CYS A CA 1
ATOM 798 C C . CYS A 1 100 ? -17.898 6.956 31.036 1.00 74.00 100 CYS A C 1
ATOM 800 O O . CYS A 1 100 ? -18.866 7.049 31.794 1.00 74.00 100 CYS A O 1
ATOM 802 N N . ARG A 1 101 ? -16.655 7.288 31.387 1.00 72.12 101 ARG A N 1
ATOM 803 C CA . ARG A 1 101 ? -16.339 8.082 32.578 1.00 72.12 101 ARG A CA 1
ATOM 804 C C . ARG A 1 101 ? -16.167 9.529 32.166 1.00 72.12 101 ARG A C 1
ATOM 806 O O . ARG A 1 101 ? -15.598 9.725 31.068 1.00 72.12 101 ARG A O 1
#

Solvent-accessible surface area (backbone atoms only — not comparable to full-atom values): 6224 Å² total; per-residue (Å²): 89,38,36,40,37,40,30,30,40,38,20,20,33,25,36,45,36,37,31,64,30,45,65,94,46,80,88,46,72,70,50,76,48,80,45,78,28,87,88,42,45,76,48,78,47,74,46,76,46,74,79,75,68,89,73,80,62,59,86,97,46,90,65,51,80,43,76,52,76,48,78,45,57,75,48,93,79,34,41,69,49,76,75,49,75,49,75,48,72,58,79,79,86,82,89,81,87,76,86,80,129

Nearest PDB structures (foldseek):
  4fix-assembly1_A  TM=6.836E-01  e=1.237E+00  Mycobacterium tuberculosis H37Rv
  5t98-assembly2_B  TM=4.889E-01  e=1.478E+00  Bacteroides uniformis
  5t9g-assembly1_A  TM=4.384E-01  e=3.809E+00  Bacteroides uniformis
  5t9a-assemb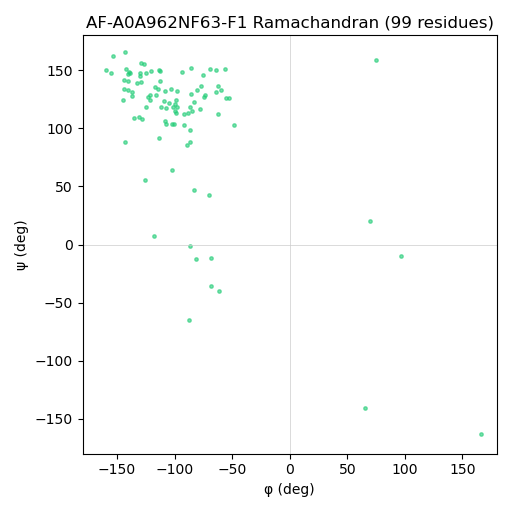ly3_C  TM=3.501E-01  e=3.809E+00  Bacteroides uniformis
  5t9a-assembly2_B  TM=3.370E-01  e=7.303E+00  Bacteroides uniformis

Sequence (101 aa):
VMTADWQGYAQGRAQLSRKYFFAGAPNQPWLRNNYNSGGGRDFLERDNLIHSTTTWAPCGRDVQLRINSNARTLGGNSYIAVDTVDLQNRVVFRLNSRRCR